Protein AF-A0A3C0ZT30-F1 (afdb_monomer_lite)

Foldseek 3Di:
DCPPPPVVVCVVDDLVVNLVVVLVVVLVVLVVCCVVVVDPPVRSVVVSVVSVVVSPPDD

pLDDT: mean 76.85, std 14.51, range [39.44, 91.62]

Radius of gyration: 13.9 Å; chains: 1; bounding box: 36×14×34 Å

Secondary structure (DSSP, 8-state):
--TTTTHHHHTTS-HHHHHHHHHHHHHHHHHHHHHTTSS-HHHHHHHHHHHHHHHH---

Structure (mmCIF, N/CA/C/O backbone):
data_AF-A0A3C0ZT30-F1
#
_entry.id   AF-A0A3C0ZT30-F1
#
loop_
_atom_site.group_PDB
_atom_site.id
_atom_site.type_symbol
_atom_site.label_atom_id
_atom_site.label_alt_id
_atom_site.label_comp_id
_atom_site.label_asym_id
_atom_site.label_entity_id
_atom_site.label_seq_id
_atom_site.pdbx_PDB_ins_code
_atom_site.Cartn_x
_atom_site.Cartn_y
_atom_site.Cartn_z
_atom_site.occupancy
_atom_site.B_iso_or_equiv
_atom_site.auth_seq_id
_atom_site.auth_comp_id
_atom_site.auth_asym_id
_atom_site.auth_atom_id
_atom_site.pdbx_PDB_model_num
ATOM 1 N N . MET A 1 1 ? -17.135 -8.664 -18.835 1.00 43.06 1 MET A N 1
ATOM 2 C CA . MET A 1 1 ? -16.211 -7.774 -18.105 1.00 43.06 1 MET A CA 1
ATOM 3 C C . MET A 1 1 ? -14.841 -7.985 -18.729 1.00 43.06 1 MET A C 1
ATOM 5 O O . MET A 1 1 ? -14.335 -9.098 -18.671 1.00 43.06 1 MET A O 1
ATOM 9 N N . ASP A 1 2 ? -14.333 -6.992 -19.451 1.00 39.44 2 ASP A N 1
ATOM 10 C CA . ASP A 1 2 ? -13.122 -7.092 -20.274 1.00 39.44 2 ASP A CA 1
ATOM 11 C C . ASP A 1 2 ? -11.882 -6.856 -19.391 1.00 39.44 2 ASP A C 1
ATOM 13 O O . ASP A 1 2 ? -11.456 -5.724 -19.184 1.00 39.44 2 ASP A O 1
ATOM 17 N N . TYR A 1 3 ? -11.343 -7.923 -18.794 1.00 50.41 3 TYR A N 1
ATOM 18 C CA . TYR A 1 3 ? -10.153 -7.872 -17.924 1.00 50.41 3 TYR A CA 1
ATOM 19 C C . TYR A 1 3 ? -8.833 -7.689 -18.706 1.00 50.41 3 TYR A C 1
ATOM 21 O O . TYR A 1 3 ? -7.745 -7.823 -18.147 1.00 50.41 3 TYR A O 1
ATOM 29 N N . SER A 1 4 ? -8.897 -7.407 -20.009 1.00 50.75 4 SER A N 1
ATOM 30 C CA . SER A 1 4 ? -7.752 -7.512 -20.920 1.00 50.75 4 SER A CA 1
ATOM 31 C C . SER A 1 4 ? -7.008 -6.194 -21.159 1.00 50.75 4 SER A C 1
ATOM 33 O O . SER A 1 4 ? -5.906 -6.220 -21.702 1.00 50.75 4 SER A O 1
ATOM 35 N N . LYS A 1 5 ? -7.546 -5.045 -20.725 1.00 50.81 5 LYS A N 1
ATOM 36 C CA . LYS A 1 5 ? -6.905 -3.733 -20.947 1.00 50.81 5 LYS A CA 1
ATOM 37 C C . LYS A 1 5 ? -5.894 -3.302 -19.881 1.00 50.81 5 LYS A C 1
ATOM 39 O O . LYS A 1 5 ? -5.021 -2.502 -20.194 1.00 50.81 5 LYS A O 1
ATOM 44 N N . GLU A 1 6 ? -5.954 -3.827 -18.657 1.00 53.84 6 GLU A N 1
ATOM 45 C CA . GLU A 1 6 ? -5.009 -3.422 -17.598 1.00 53.84 6 GLU A CA 1
ATOM 46 C C . GLU A 1 6 ? -3.644 -4.125 -17.701 1.00 53.84 6 GLU A C 1
ATOM 48 O O . GLU A 1 6 ? -2.620 -3.523 -17.383 1.00 53.84 6 GLU A O 1
ATOM 53 N N . ASN A 1 7 ? -3.594 -5.363 -18.207 1.00 52.22 7 ASN A N 1
ATOM 54 C CA . ASN A 1 7 ? -2.345 -6.136 -18.264 1.00 52.22 7 ASN A CA 1
ATOM 55 C C . ASN A 1 7 ? -1.418 -5.748 -19.426 1.00 52.22 7 ASN A C 1
ATOM 57 O O . ASN A 1 7 ? -0.206 -5.871 -19.289 1.00 52.22 7 ASN A O 1
ATOM 61 N N . GLN A 1 8 ? -1.942 -5.237 -20.547 1.00 52.88 8 GLN A N 1
ATOM 62 C CA . GLN A 1 8 ? -1.096 -4.836 -21.686 1.00 52.88 8 GLN A CA 1
ATOM 63 C C . GLN A 1 8 ? -0.210 -3.620 -21.388 1.00 52.88 8 GLN A C 1
ATOM 65 O O . GLN A 1 8 ? 0.844 -3.457 -22.002 1.00 52.88 8 GLN A O 1
ATOM 70 N N . ASN A 1 9 ? -0.613 -2.785 -20.428 1.00 64.88 9 ASN A N 1
ATOM 71 C CA . ASN A 1 9 ? 0.191 -1.641 -20.028 1.00 64.88 9 ASN A CA 1
ATOM 72 C C . ASN A 1 9 ? 1.285 -2.046 -19.037 1.00 64.88 9 ASN A C 1
ATOM 74 O O . ASN A 1 9 ? 2.364 -1.481 -19.096 1.00 64.88 9 ASN A O 1
ATOM 78 N N . TRP A 1 10 ? 1.071 -3.057 -18.186 1.00 67.94 10 TRP A N 1
ATOM 79 C CA . TRP A 1 10 ? 2.050 -3.427 -17.160 1.00 67.94 10 TRP A CA 1
ATOM 80 C C . TRP A 1 10 ? 3.417 -3.765 -17.755 1.00 67.94 10 TRP A C 1
ATOM 82 O O . TRP A 1 10 ? 4.397 -3.145 -17.371 1.00 67.94 10 TRP A O 1
ATOM 92 N N . ASP A 1 11 ? 3.506 -4.664 -18.734 1.00 70.50 11 ASP A N 1
ATOM 93 C CA . ASP A 1 11 ? 4.788 -5.025 -19.359 1.00 70.50 11 ASP A CA 1
ATOM 94 C C . ASP A 1 11 ? 5.476 -3.866 -20.097 1.00 70.50 11 ASP A C 1
ATOM 96 O O . ASP A 1 11 ? 6.703 -3.847 -20.182 1.00 70.50 11 ASP A O 1
ATOM 100 N N . SER A 1 12 ? 4.708 -2.869 -20.547 1.00 75.94 12 SER A N 1
ATOM 101 C CA . SER A 1 12 ? 5.216 -1.693 -21.268 1.00 75.94 12 SER A CA 1
ATOM 102 C C . SER A 1 12 ? 5.672 -0.552 -20.348 1.00 75.94 12 SER A C 1
ATOM 104 O O . SER A 1 12 ? 6.381 0.346 -20.799 1.00 75.94 12 SER A O 1
ATOM 106 N N . LEU A 1 13 ? 5.275 -0.565 -19.072 1.00 74.88 13 LEU A N 1
ATOM 107 C CA . LEU A 1 13 ? 5.611 0.482 -18.104 1.00 74.88 13 LEU A CA 1
ATOM 108 C C . LEU A 1 13 ? 7.047 0.328 -17.590 1.00 74.88 13 LEU A C 1
ATOM 110 O O . LEU A 1 13 ? 7.511 -0.775 -17.271 1.00 74.88 13 LEU A O 1
ATOM 114 N N . SER A 1 14 ? 7.735 1.460 -17.438 1.00 78.25 14 SER A N 1
ATOM 115 C CA . SER A 1 14 ? 9.046 1.515 -16.793 1.00 78.25 14 SER A CA 1
ATOM 116 C C . SER A 1 14 ? 8.954 1.076 -15.329 1.00 78.25 14 SER A C 1
ATOM 118 O O . SER A 1 14 ? 7.899 1.161 -14.702 1.00 78.25 14 SER A O 1
ATOM 120 N N . TYR A 1 15 ? 10.074 0.647 -14.742 1.00 77.94 15 TYR A N 1
ATOM 121 C CA . TYR A 1 15 ? 10.155 0.270 -13.322 1.00 77.94 15 TYR A CA 1
ATOM 122 C C . TYR A 1 15 ? 9.560 1.346 -12.396 1.00 77.94 15 TYR A C 1
ATOM 124 O O . TYR A 1 15 ? 8.835 1.036 -11.455 1.00 77.94 15 TYR A O 1
ATOM 132 N N . VAL A 1 16 ? 9.801 2.620 -12.717 1.00 79.69 16 VAL A N 1
ATOM 133 C CA . VAL A 1 16 ? 9.263 3.766 -11.968 1.00 79.69 16 VAL A CA 1
ATOM 134 C C . VAL A 1 16 ? 7.741 3.851 -12.084 1.00 79.69 16 VAL A C 1
ATOM 136 O O . VAL A 1 16 ? 7.055 4.072 -11.091 1.00 79.69 16 VAL A O 1
ATOM 139 N N . GLU A 1 17 ? 7.192 3.640 -13.277 1.00 79.81 17 GLU A N 1
ATOM 140 C CA . GLU A 1 17 ? 5.747 3.691 -13.507 1.00 79.81 17 GLU A CA 1
ATOM 141 C C . GLU A 1 17 ? 5.028 2.488 -12.889 1.00 79.81 17 GLU A C 1
ATOM 143 O O . GLU A 1 17 ? 3.956 2.646 -12.303 1.00 79.81 17 GLU A O 1
ATOM 148 N N . LYS A 1 18 ? 5.644 1.300 -12.948 1.00 83.00 18 LYS A N 1
ATOM 149 C CA . LYS A 1 18 ? 5.182 0.104 -12.234 1.00 83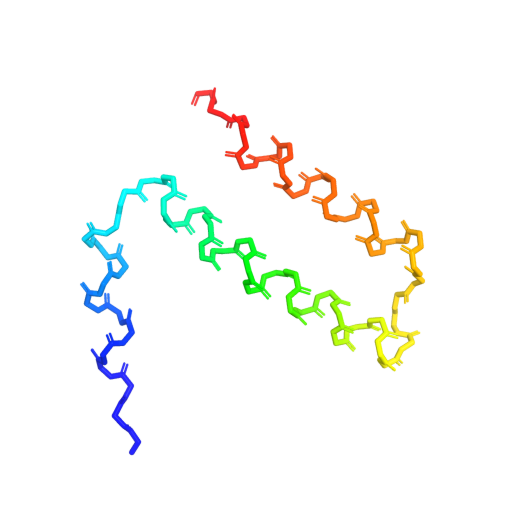.00 18 LYS A CA 1
ATOM 150 C C . LYS A 1 18 ? 5.125 0.365 -10.737 1.00 83.00 18 LYS A C 1
ATOM 152 O O . LYS A 1 18 ? 4.075 0.151 -10.137 1.00 83.00 18 LYS A O 1
ATOM 157 N N . ASN A 1 19 ? 6.201 0.893 -10.150 1.00 82.25 19 ASN A N 1
ATOM 158 C CA . ASN A 1 19 ? 6.231 1.238 -8.728 1.00 82.25 19 ASN A CA 1
ATOM 159 C C . ASN A 1 19 ? 5.183 2.295 -8.379 1.00 82.25 19 ASN A C 1
ATOM 161 O O . ASN A 1 19 ? 4.490 2.142 -7.381 1.00 82.25 19 ASN A O 1
ATOM 165 N N . HIS A 1 20 ? 4.980 3.308 -9.222 1.00 81.88 20 HIS A N 1
ATOM 166 C CA . HIS A 1 20 ? 3.948 4.316 -8.990 1.00 81.88 20 HIS A CA 1
ATOM 167 C C . HIS A 1 20 ? 2.535 3.706 -9.008 1.00 81.88 20 HIS A C 1
ATOM 169 O O . HIS A 1 20 ? 1.727 3.974 -8.118 1.00 81.88 20 HIS A O 1
ATOM 175 N N . GLN A 1 21 ? 2.221 2.828 -9.963 1.00 82.75 21 GLN A N 1
ATOM 176 C CA . GLN A 1 21 ? 0.928 2.138 -9.965 1.00 82.75 21 GLN A CA 1
ATOM 177 C C . GLN A 1 21 ? 0.758 1.196 -8.769 1.00 82.75 21 GLN A C 1
ATOM 179 O O . GLN A 1 21 ? -0.332 1.110 -8.197 1.00 82.75 21 GLN A O 1
ATOM 184 N N . LEU A 1 22 ? 1.824 0.498 -8.374 1.00 83.69 22 LEU A N 1
ATOM 185 C CA . LEU A 1 22 ? 1.818 -0.402 -7.222 1.00 83.69 22 LEU A CA 1
ATOM 186 C C . LEU A 1 22 ? 1.603 0.388 -5.920 1.00 83.69 22 LEU A C 1
ATOM 188 O O . LEU A 1 22 ? 0.777 -0.001 -5.095 1.00 83.69 22 LEU A O 1
ATOM 192 N N . TYR A 1 23 ? 2.249 1.550 -5.806 1.00 84.25 23 TYR A N 1
ATOM 193 C CA . TYR A 1 23 ? 2.073 2.511 -4.723 1.00 84.25 23 TYR A CA 1
ATOM 194 C C . TYR A 1 23 ? 0.627 2.999 -4.625 1.00 84.25 23 TYR A C 1
ATOM 196 O O . TYR A 1 23 ? 0.037 2.956 -3.550 1.00 84.25 23 TYR A O 1
ATOM 204 N N . LEU A 1 24 ? 0.018 3.409 -5.742 1.00 84.81 24 LEU A N 1
ATOM 205 C CA . LEU A 1 24 ? -1.371 3.878 -5.754 1.00 84.81 24 LEU A CA 1
ATOM 206 C C . LEU A 1 24 ? -2.345 2.787 -5.291 1.00 84.81 24 LEU A C 1
ATOM 208 O O . LEU A 1 24 ? -3.241 3.062 -4.492 1.00 84.81 24 LEU A O 1
ATOM 212 N N . LYS A 1 25 ? -2.145 1.540 -5.740 1.00 86.19 25 LYS A N 1
ATOM 213 C CA . LYS A 1 25 ? -2.956 0.391 -5.308 1.00 86.19 25 LYS A CA 1
ATOM 214 C C . LYS A 1 25 ? -2.789 0.105 -3.816 1.00 86.19 25 LYS A C 1
ATOM 216 O O . LYS A 1 25 ? -3.778 -0.105 -3.119 1.00 86.19 25 LYS A O 1
ATOM 221 N N . GLN A 1 26 ? -1.557 0.125 -3.316 1.00 85.62 26 GLN A N 1
ATOM 222 C CA . GLN A 1 26 ? -1.270 -0.113 -1.901 1.00 85.62 26 GLN A CA 1
ATOM 223 C C . GLN A 1 26 ? -1.775 1.027 -1.011 1.00 85.62 26 GLN A C 1
ATOM 225 O O . GLN A 1 26 ? -2.357 0.752 0.034 1.00 85.62 26 GLN A O 1
ATOM 230 N N . LYS A 1 27 ? -1.661 2.286 -1.451 1.00 86.44 27 LYS A N 1
ATOM 231 C CA . LYS A 1 27 ? -2.272 3.433 -0.773 1.00 86.44 27 LYS A CA 1
ATOM 232 C C . LYS A 1 27 ? -3.785 3.266 -0.686 1.00 86.44 27 LYS A C 1
ATOM 234 O O . LYS A 1 27 ? -4.327 3.400 0.400 1.00 86.44 27 LYS A O 1
ATOM 239 N N . ALA A 1 28 ? -4.460 2.951 -1.792 1.00 88.19 28 ALA A N 1
ATOM 240 C CA . ALA A 1 28 ? -5.911 2.760 -1.796 1.00 88.19 28 ALA A CA 1
ATOM 241 C C . ALA A 1 28 ? -6.351 1.624 -0.855 1.00 88.19 28 ALA A C 1
ATOM 243 O O . ALA A 1 28 ? -7.368 1.737 -0.176 1.00 88.19 28 ALA A O 1
ATOM 244 N N . LEU A 1 29 ? -5.563 0.550 -0.774 1.00 88.94 29 LEU A N 1
ATOM 245 C CA . LEU A 1 29 ? -5.817 -0.557 0.141 1.00 88.94 29 LEU A CA 1
ATOM 246 C C . LEU A 1 29 ? -5.637 -0.148 1.615 1.00 88.94 29 LEU A C 1
ATOM 248 O O . LEU A 1 29 ? -6.470 -0.490 2.452 1.00 88.94 29 LEU A O 1
ATOM 252 N N . LEU A 1 30 ? -4.574 0.595 1.936 1.00 88.31 30 LEU A N 1
AT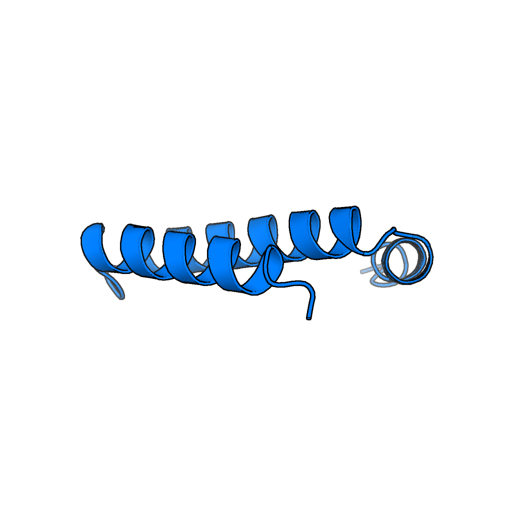OM 253 C CA . LEU A 1 30 ? -4.354 1.137 3.281 1.00 88.31 30 LEU A CA 1
ATOM 254 C C . LEU A 1 30 ? -5.473 2.111 3.677 1.00 88.31 30 LEU A C 1
ATOM 256 O O . LEU A 1 30 ? -5.956 2.048 4.803 1.00 88.31 30 LEU A O 1
ATOM 260 N N . ASP A 1 31 ? -5.921 2.954 2.749 1.00 88.12 31 ASP A N 1
ATOM 261 C CA . ASP A 1 31 ? -7.042 3.884 2.930 1.00 88.12 31 ASP A CA 1
ATOM 262 C C . ASP A 1 31 ? -8.336 3.119 3.268 1.00 88.12 31 ASP A C 1
ATOM 264 O O . ASP A 1 31 ? -9.002 3.417 4.256 1.00 88.12 31 ASP A O 1
ATOM 268 N N . GLN A 1 32 ? -8.619 2.020 2.555 1.00 91.62 32 GLN A N 1
ATOM 269 C CA . GLN A 1 32 ? -9.739 1.126 2.875 1.00 91.62 32 GLN A CA 1
ATOM 270 C C . GLN A 1 32 ? -9.598 0.445 4.239 1.00 91.62 32 GLN A C 1
ATOM 272 O O . GLN A 1 32 ? -10.592 0.259 4.942 1.00 91.62 32 GLN A O 1
ATOM 277 N N . PHE A 1 33 ? -8.391 0.032 4.630 1.00 88.81 33 PHE A N 1
ATOM 278 C CA . PHE A 1 33 ? -8.171 -0.530 5.962 1.00 88.81 33 PHE A CA 1
ATOM 279 C C . PHE A 1 33 ? -8.357 0.517 7.059 1.00 88.81 33 PHE A C 1
ATOM 281 O O . PHE A 1 33 ? -8.875 0.179 8.122 1.00 88.81 33 PHE A O 1
ATOM 288 N N . LEU A 1 34 ? -7.977 1.769 6.804 1.00 88.50 34 LEU A N 1
ATOM 289 C CA . LEU A 1 34 ? -8.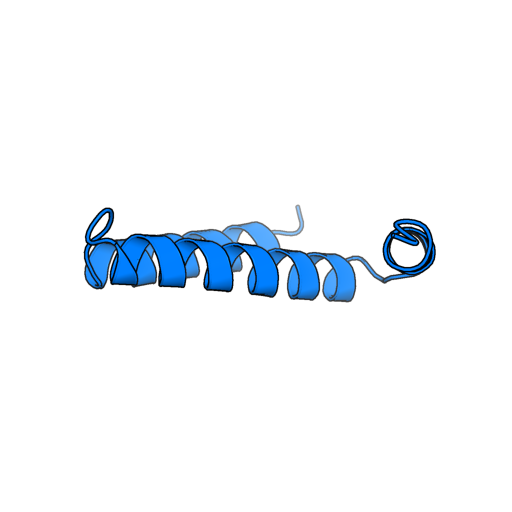192 2.887 7.717 1.00 88.50 34 LEU A CA 1
ATOM 290 C C . LEU A 1 34 ? -9.688 3.203 7.847 1.00 88.50 34 LEU A C 1
ATOM 292 O O . LEU A 1 34 ? -10.190 3.308 8.962 1.00 88.50 34 LEU A O 1
ATOM 296 N N . GLU A 1 35 ? -10.414 3.263 6.727 1.00 91.00 35 GLU A N 1
ATOM 297 C CA . GLU A 1 35 ? -11.868 3.476 6.694 1.00 91.00 35 GLU A CA 1
ATOM 298 C C . GLU A 1 35 ? -12.622 2.367 7.443 1.00 91.00 35 GLU A C 1
ATOM 300 O O . GLU A 1 35 ? -13.559 2.630 8.195 1.00 91.00 35 GLU A O 1
ATOM 305 N N . LYS A 1 36 ? -12.167 1.117 7.306 1.00 91.25 36 LYS A N 1
ATOM 306 C CA . LYS A 1 36 ? -12.719 -0.034 8.036 1.00 91.25 36 LYS A CA 1
ATOM 307 C C . LYS A 1 36 ? -12.267 -0.120 9.497 1.00 91.25 36 LYS A C 1
ATOM 309 O O . LYS A 1 36 ? -12.711 -1.026 10.200 1.00 91.25 36 LYS A O 1
ATOM 314 N N . GLY A 1 37 ? -11.375 0.761 9.952 1.00 88.31 37 GLY A N 1
ATOM 315 C CA . GLY A 1 37 ? -10.804 0.723 11.301 1.00 88.31 37 GLY A CA 1
ATOM 316 C C . GLY A 1 37 ? -9.892 -0.482 11.566 1.00 88.31 37 GLY A C 1
ATOM 317 O O . GLY A 1 37 ? -9.645 -0.821 12.720 1.00 88.31 37 GLY A O 1
ATOM 318 N N . ALA A 1 38 ? -9.402 -1.149 10.517 1.00 90.44 38 ALA A N 1
ATOM 319 C CA . ALA A 1 38 ? -8.471 -2.273 10.617 1.00 90.44 38 ALA A CA 1
ATOM 320 C C . ALA A 1 38 ? -7.029 -1.820 10.908 1.00 90.44 38 ALA A C 1
ATOM 322 O O . ALA A 1 38 ? -6.247 -2.589 11.466 1.00 90.44 38 ALA A O 1
ATOM 323 N N . ILE A 1 39 ? -6.682 -0.581 10.541 1.00 88.12 39 ILE A N 1
ATOM 324 C CA . ILE A 1 39 ? -5.408 0.064 10.879 1.00 88.12 39 ILE A CA 1
ATOM 325 C C . ILE A 1 39 ? -5.651 1.477 11.415 1.00 88.12 39 ILE A C 1
ATOM 327 O O . ILE A 1 39 ? -6.597 2.149 11.016 1.00 88.12 39 ILE A O 1
ATOM 331 N N . SER A 1 40 ? -4.768 1.946 12.292 1.00 87.88 40 SER A N 1
ATOM 332 C CA . SER A 1 40 ? -4.764 3.332 12.774 1.00 87.88 40 SER A CA 1
ATOM 333 C C . SER A 1 40 ? -4.047 4.264 11.795 1.00 87.88 40 SER A C 1
ATOM 335 O O . SER A 1 40 ? -3.156 3.837 11.062 1.00 87.88 40 SER A O 1
ATOM 337 N N . GLN A 1 41 ? -4.337 5.567 11.844 1.00 84.31 41 GLN A N 1
ATOM 338 C CA . GLN A 1 41 ? -3.697 6.568 10.974 1.00 84.31 41 GLN A CA 1
ATOM 339 C C . GLN A 1 41 ? -2.156 6.557 11.075 1.00 84.31 41 GLN A C 1
ATOM 341 O O . GLN A 1 41 ? -1.469 6.695 10.069 1.00 84.31 41 GLN A O 1
ATOM 346 N N . ALA A 1 42 ? -1.604 6.284 12.263 1.00 88.31 42 ALA A N 1
ATOM 347 C CA . ALA A 1 42 ? -0.161 6.110 12.460 1.00 88.31 42 ALA A CA 1
ATOM 348 C C . ALA A 1 42 ? 0.404 4.834 11.800 1.00 88.31 42 ALA A C 1
ATOM 350 O O . ALA A 1 42 ? 1.549 4.821 11.357 1.00 88.31 42 ALA A O 1
ATOM 351 N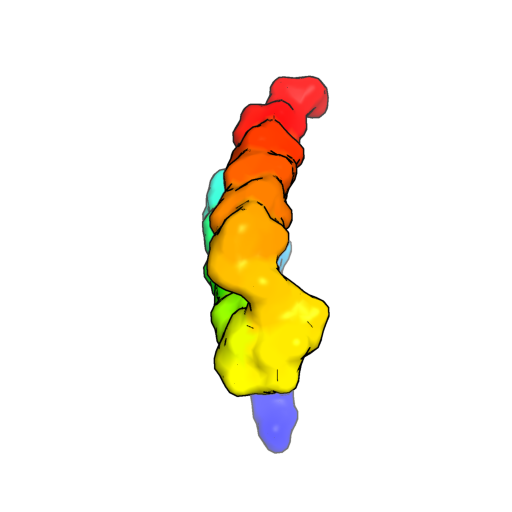 N . GLN A 1 43 ? -0.385 3.755 11.723 1.00 86.56 43 GLN A N 1
ATOM 352 C CA . GLN A 1 43 ? -0.000 2.535 11.002 1.00 86.56 43 GLN A CA 1
ATOM 353 C C . GLN A 1 43 ? -0.102 2.740 9.493 1.00 86.56 43 GLN A C 1
ATOM 355 O O . GLN A 1 43 ? 0.787 2.301 8.776 1.00 86.56 43 GLN A O 1
ATOM 360 N N . HIS A 1 44 ? -1.134 3.449 9.027 1.00 87.25 44 HIS A N 1
ATOM 361 C CA . HIS A 1 44 ? -1.268 3.855 7.632 1.00 87.25 44 HIS A CA 1
ATOM 362 C C . HIS A 1 44 ? -0.036 4.647 7.170 1.00 87.25 44 HIS A C 1
ATOM 364 O O . HIS A 1 44 ? 0.592 4.268 6.186 1.00 87.25 44 HIS A O 1
ATOM 370 N N . ASP A 1 45 ? 0.354 5.685 7.917 1.00 84.94 45 ASP A N 1
ATOM 371 C CA . ASP A 1 45 ? 1.505 6.536 7.590 1.00 84.94 45 ASP A CA 1
ATOM 372 C C . ASP A 1 45 ? 2.836 5.766 7.631 1.00 84.94 45 ASP A C 1
ATOM 374 O O . ASP A 1 45 ? 3.616 5.805 6.680 1.00 84.94 45 ASP A O 1
ATOM 378 N N . LYS A 1 46 ? 3.045 4.949 8.674 1.00 88.00 46 LYS A N 1
ATOM 379 C CA . LYS A 1 46 ? 4.235 4.095 8.793 1.00 88.00 46 LYS A CA 1
ATOM 380 C C . LYS A 1 46 ? 4.335 3.075 7.657 1.00 88.00 46 LYS A C 1
ATOM 382 O O . LYS A 1 46 ? 5.416 2.880 7.109 1.00 88.00 46 LYS A O 1
ATOM 387 N N . SER A 1 47 ? 3.227 2.421 7.305 1.00 84.62 47 SER A N 1
ATOM 388 C CA . SER A 1 47 ? 3.187 1.471 6.193 1.00 84.62 47 SER A CA 1
ATOM 389 C C . SER A 1 47 ? 3.445 2.153 4.857 1.00 84.62 47 SER A C 1
ATOM 391 O O . SER A 1 47 ? 4.131 1.562 4.035 1.00 84.62 47 SER A O 1
ATOM 393 N N . LEU A 1 48 ? 2.949 3.377 4.650 1.00 83.94 48 LEU A N 1
ATOM 394 C CA . LEU A 1 48 ? 3.214 4.177 3.452 1.00 83.94 48 LEU A CA 1
ATOM 395 C C . LEU A 1 48 ? 4.683 4.578 3.331 1.00 83.94 48 LEU A C 1
ATOM 397 O O . LEU A 1 48 ? 5.255 4.462 2.250 1.00 83.94 48 LEU A O 1
ATOM 401 N N . HIS A 1 49 ? 5.295 5.017 4.429 1.00 84.69 49 HIS A N 1
ATOM 402 C CA . HIS A 1 49 ? 6.707 5.383 4.455 1.00 84.69 49 HIS A CA 1
ATOM 403 C C . HIS A 1 49 ? 7.608 4.188 4.106 1.00 84.69 49 HIS A C 1
ATOM 405 O O . HIS A 1 49 ? 8.420 4.282 3.189 1.00 84.69 49 HIS A O 1
ATOM 411 N N . ASP A 1 50 ? 7.384 3.034 4.748 1.00 84.94 50 ASP A N 1
ATOM 412 C CA . ASP A 1 50 ? 8.136 1.793 4.489 1.00 84.94 50 ASP A CA 1
ATOM 413 C C . ASP A 1 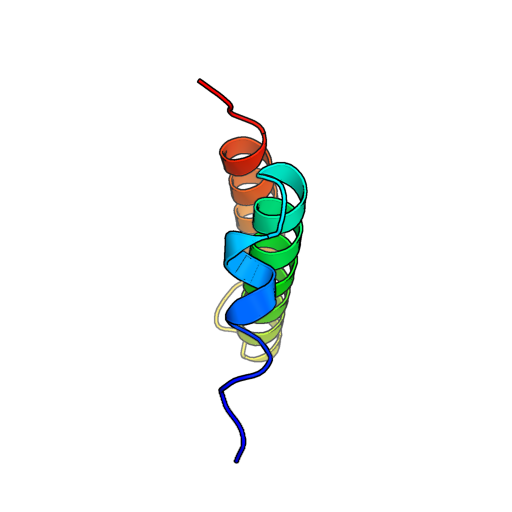50 ? 7.958 1.304 3.038 1.00 84.94 50 ASP A C 1
ATOM 415 O O . ASP A 1 50 ? 8.883 0.767 2.425 1.00 84.94 50 ASP A O 1
ATOM 419 N N . LEU A 1 51 ? 6.771 1.534 2.465 1.00 81.81 51 LEU A N 1
ATOM 420 C CA . LEU A 1 51 ? 6.450 1.241 1.070 1.00 81.81 51 LEU A CA 1
ATOM 421 C C . LEU A 1 51 ? 7.309 2.055 0.101 1.00 81.81 51 LEU A C 1
ATOM 423 O O . LEU A 1 51 ? 7.892 1.499 -0.827 1.00 81.81 51 LEU A O 1
ATOM 427 N N . ILE A 1 52 ? 7.363 3.372 0.320 1.00 80.06 52 ILE A N 1
ATOM 428 C CA . ILE A 1 52 ? 8.101 4.314 -0.521 1.00 80.06 52 ILE A CA 1
ATOM 429 C C . ILE A 1 52 ? 9.594 4.010 -0.413 1.00 80.06 52 ILE A C 1
ATOM 431 O O . ILE A 1 52 ? 10.258 3.893 -1.438 1.00 80.06 52 ILE A O 1
ATOM 435 N N . GLU A 1 53 ? 10.103 3.783 0.801 1.00 81.88 53 GLU A N 1
ATOM 436 C CA . GLU A 1 53 ? 11.503 3.407 1.017 1.00 81.88 53 GLU A CA 1
ATOM 437 C C . GLU A 1 53 ? 11.876 2.093 0.315 1.00 81.88 53 GLU A C 1
ATOM 439 O O . GLU A 1 53 ? 12.937 2.000 -0.300 1.00 81.88 53 GLU A O 1
ATOM 444 N N . LYS A 1 54 ? 11.015 1.068 0.358 1.00 78.25 54 LYS A N 1
ATOM 445 C CA . LYS A 1 54 ? 11.262 -0.194 -0.362 1.00 78.25 54 LYS A CA 1
ATOM 446 C C . LYS A 1 54 ? 11.206 -0.043 -1.877 1.00 78.25 54 LYS A C 1
ATOM 448 O O . LYS A 1 54 ? 11.917 -0.758 -2.573 1.00 78.25 54 LYS A O 1
ATOM 453 N N . MET A 1 55 ? 10.358 0.846 -2.388 1.00 73.81 55 MET A N 1
ATOM 454 C CA . MET A 1 55 ? 10.256 1.110 -3.825 1.00 73.81 55 MET A CA 1
ATOM 455 C C . MET A 1 55 ? 11.411 1.967 -4.354 1.00 73.81 55 MET A C 1
ATOM 457 O O . MET A 1 55 ? 11.763 1.834 -5.529 1.00 73.81 55 MET A O 1
ATOM 461 N N . ASP A 1 56 ? 11.988 2.822 -3.507 1.00 67.56 56 ASP A N 1
ATOM 462 C CA . ASP A 1 56 ? 13.137 3.676 -3.827 1.00 67.56 56 ASP A CA 1
ATOM 463 C C . ASP A 1 56 ? 14.482 2.944 -3.680 1.00 67.56 56 ASP A C 1
ATOM 465 O O . ASP A 1 56 ? 15.426 3.234 -4.416 1.00 67.56 56 ASP A O 1
ATOM 469 N N . LYS A 1 57 ? 14.554 1.914 -2.820 1.00 57.28 57 LYS A N 1
ATOM 470 C CA . LYS A 1 57 ? 15.689 0.980 -2.755 1.00 57.28 57 LYS A CA 1
ATOM 471 C C . LYS A 1 57 ? 15.792 0.143 -4.037 1.00 57.28 57 LYS A C 1
ATOM 473 O O .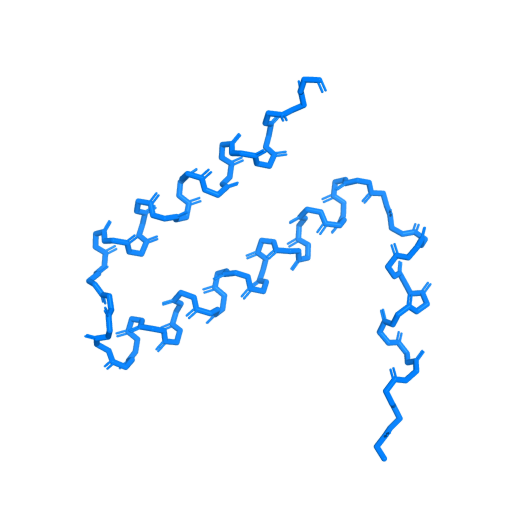 LYS A 1 57 ? 15.384 -1.013 -4.097 1.00 57.28 57 LYS A O 1
ATOM 478 N N . LYS A 1 58 ? 16.374 0.743 -5.074 1.00 49.69 58 LYS A N 1
ATOM 479 C CA . LYS A 1 58 ? 17.154 0.029 -6.085 1.00 49.69 58 LYS A CA 1
ATOM 480 C C . LYS A 1 58 ? 18.465 -0.408 -5.430 1.00 49.69 58 LYS A C 1
ATOM 482 O O . LYS A 1 58 ? 19.360 0.419 -5.273 1.00 49.69 58 LYS A O 1
ATOM 487 N N . GLU A 1 59 ? 18.564 -1.675 -5.049 1.00 42.50 59 GLU A N 1
ATOM 488 C CA . GLU A 1 59 ? 19.861 -2.370 -5.061 1.00 42.50 59 GLU A CA 1
ATOM 489 C C . GLU A 1 59 ? 20.071 -3.023 -6.429 1.00 42.50 59 GLU A C 1
ATOM 491 O O . GLU A 1 59 ? 19.089 -3.585 -6.972 1.00 42.50 59 GLU A O 1
#

Sequence (59 aa):
MDYSKENQNWDSLSYVEKNHQLYLKQKALLDQFLEKGAISQAQHDKSLHDLIEKMDKKE